Protein AF-A0A0E3P7V0-F1 (afdb_monomer_lite)

Foldseek 3Di:
DDDDVVLVVLLCVLCVDPLSVVLLVVQLVHKDFLVVSCVVRNDPCSVVSVVSCVVSQQWDDDPRIIHGHPVVNVVVVVVPPDPPVPPPPCVVPDDKDFPFWDDWAQDPVDNVDIDIDTQIPPGCPPVVVVCCVVVPDDPPPCPPVPVVVVVVVVVD

Radius of gyration: 22.37 Å; chains: 1; bounding box: 54×40×54 Å

InterPro domains:
  IPR001845 HTH ArsR-type DNA-binding domain [SM00418] (11-92)
  IPR011991 ArsR-like helix-turn-helix domain [cd00090] (14-64)
  IPR036388 Winged helix-like DNA-binding domain superfamily [G3DSA:1.10.10.10] (1-86)
  IPR036390 Winged helix DNA-binding domain superfamily [SSF46785] (7-88)

Secondary structure (DSSP, 8-state):
----HHHHHHHHHHHTSHHHHHHHHHGGGS-EEHHHHHHHH-GGGHHHHHHHHHHTTSEEEETTEEEE-HHHHHHHHTT-SS--------TTPPPPEEEEEEEEEEETTEEEEEEEEEEEES--GGGHHHHGGGS-----TTTT-HHHHHHHHTT-

Sequence (156 aa):
MSENPNETKLVNFAMSNGTRRKIINFLADGCRSTGEIGEIIGKATLDFHLRILQQAGLIELEEETVKLSEYGKSFLKNKTEKVEEKTVDFSQAKQIEIARIRQLSPCIADSSRLRVSANMTPPLGGILKLLEPLFPRKEPEYEDNHEHLQILADYI

pLDDT: mean 73.21, std 18.72, range [35.03, 94.69]

Structure (mmCIF, N/CA/C/O backbone):
data_AF-A0A0E3P7V0-F1
#
_entry.id   AF-A0A0E3P7V0-F1
#
loop_
_atom_site.group_PDB
_atom_site.id
_atom_site.type_symbol
_atom_site.label_atom_id
_atom_site.label_alt_id
_atom_site.label_comp_id
_atom_site.label_asym_id
_atom_site.label_entity_id
_atom_site.label_seq_id
_atom_site.pdbx_PDB_ins_code
_atom_site.Cartn_x
_atom_site.Cartn_y
_atom_site.Cartn_z
_atom_site.occupancy
_atom_site.B_iso_or_equiv
_atom_site.auth_seq_id
_atom_site.auth_comp_id
_atom_site.auth_asym_id
_atom_site.auth_atom_id
_atom_site.pdbx_PDB_model_num
ATOM 1 N N . MET A 1 1 ? -0.118 28.665 10.202 1.00 36.41 1 MET A N 1
ATOM 2 C CA . MET A 1 1 ? 0.078 27.600 11.209 1.00 36.41 1 MET A CA 1
ATOM 3 C C . MET A 1 1 ? 1.432 26.981 10.904 1.00 36.41 1 MET A C 1
ATOM 5 O O . MET A 1 1 ? 1.656 26.659 9.748 1.00 36.41 1 MET A O 1
ATOM 9 N N . SER A 1 2 ? 2.366 26.964 11.857 1.00 42.91 2 SER A N 1
ATOM 10 C CA . SER A 1 2 ? 3.719 26.432 11.635 1.00 42.91 2 SER A CA 1
ATOM 11 C C . SER A 1 2 ? 3.647 24.909 11.638 1.00 42.91 2 SER A C 1
ATOM 13 O O . SER A 1 2 ? 3.442 24.329 12.700 1.00 42.91 2 SER A O 1
ATOM 15 N N . GLU A 1 3 ? 3.766 24.271 10.474 1.00 54.91 3 GLU A N 1
ATOM 16 C CA . GLU A 1 3 ? 3.862 22.811 10.388 1.00 54.91 3 GLU A CA 1
ATOM 17 C C . GLU A 1 3 ? 5.131 22.353 11.114 1.00 54.91 3 GLU A C 1
ATOM 19 O O . GLU A 1 3 ? 6.235 22.837 10.849 1.00 54.91 3 GLU A O 1
ATOM 24 N N . ASN A 1 4 ? 4.969 21.471 12.098 1.00 61.34 4 ASN A N 1
ATOM 25 C CA . ASN A 1 4 ? 6.080 20.948 12.873 1.00 61.34 4 ASN A CA 1
ATOM 26 C C . ASN A 1 4 ? 6.828 19.911 12.013 1.00 61.34 4 ASN A C 1
ATOM 28 O O . ASN A 1 4 ? 6.226 18.913 11.616 1.00 61.34 4 ASN A O 1
ATOM 32 N N . PRO A 1 5 ? 8.135 20.072 11.744 1.00 61.69 5 PRO A N 1
ATOM 33 C CA . PRO A 1 5 ? 8.878 19.174 10.854 1.00 61.69 5 PRO A CA 1
ATOM 34 C C . PRO A 1 5 ? 8.876 17.704 11.311 1.00 61.69 5 PRO A C 1
ATOM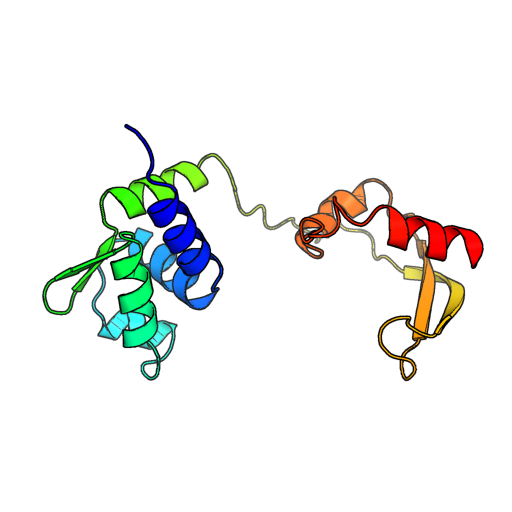 36 O O . PRO A 1 5 ? 9.083 16.802 10.497 1.00 61.69 5 PRO A O 1
ATOM 39 N N . ASN A 1 6 ? 8.630 17.436 12.597 1.00 62.44 6 ASN A N 1
ATOM 40 C CA . ASN A 1 6 ? 8.485 16.073 13.110 1.00 62.44 6 ASN A CA 1
ATOM 41 C C . ASN A 1 6 ? 7.156 15.416 12.700 1.00 62.44 6 ASN A C 1
ATOM 43 O O . ASN A 1 6 ? 7.136 14.212 12.444 1.00 62.44 6 ASN A O 1
ATOM 47 N N . GLU A 1 7 ? 6.073 16.185 12.576 1.00 68.69 7 GLU A N 1
ATOM 48 C CA . GLU A 1 7 ? 4.771 15.685 12.114 1.00 68.69 7 GLU A CA 1
ATOM 49 C C . GLU A 1 7 ? 4.851 15.284 10.637 1.00 68.69 7 GLU A C 1
ATOM 51 O O . GLU A 1 7 ? 4.462 14.174 10.271 1.00 68.69 7 GLU A O 1
ATOM 56 N N . THR A 1 8 ? 5.489 16.109 9.802 1.00 77.44 8 THR A N 1
ATOM 57 C CA . THR A 1 8 ? 5.691 15.818 8.374 1.00 77.44 8 THR A CA 1
ATOM 58 C C . THR A 1 8 ? 6.501 14.533 8.155 1.00 77.44 8 THR A C 1
ATOM 60 O O . THR A 1 8 ? 6.171 13.721 7.288 1.00 77.44 8 THR A O 1
ATOM 63 N N . LYS A 1 9 ? 7.539 14.287 8.969 1.00 83.19 9 LYS A N 1
ATOM 64 C CA . LYS A 1 9 ? 8.348 13.054 8.897 1.00 83.19 9 LYS A CA 1
ATOM 65 C C . LYS A 1 9 ? 7.542 11.805 9.252 1.00 83.19 9 LYS A C 1
ATOM 67 O O . LYS A 1 9 ? 7.658 10.793 8.557 1.00 83.19 9 LYS A O 1
ATOM 72 N N . LEU A 1 10 ? 6.721 11.866 10.300 1.00 87.50 10 LEU A N 1
ATOM 73 C CA . LEU A 1 10 ? 5.876 10.743 10.721 1.00 87.50 10 LEU A CA 1
ATOM 74 C C . LEU A 1 10 ? 4.808 10.415 9.677 1.00 87.50 10 LEU A C 1
ATOM 76 O O . LEU A 1 10 ? 4.592 9.242 9.370 1.00 87.50 10 LEU A O 1
ATOM 80 N N . VAL A 1 11 ? 4.199 11.436 9.076 1.00 88.25 11 VAL A N 1
ATOM 81 C CA . VAL A 1 11 ? 3.217 11.273 7.997 1.00 88.25 11 VAL A CA 1
ATOM 82 C C . VAL A 1 11 ? 3.859 10.645 6.760 1.00 88.25 11 VAL A C 1
ATOM 84 O O . VAL A 1 11 ? 3.323 9.675 6.220 1.00 88.25 11 VAL A O 1
ATOM 87 N N . ASN A 1 12 ? 5.043 11.109 6.353 1.00 87.62 12 ASN A N 1
ATOM 88 C CA . ASN A 1 12 ? 5.783 10.523 5.230 1.00 87.62 12 ASN A CA 1
ATOM 89 C C . ASN A 1 12 ? 6.165 9.061 5.497 1.00 87.62 12 ASN A C 1
ATOM 91 O O . ASN A 1 12 ? 5.963 8.190 4.644 1.00 87.62 12 ASN A O 1
ATOM 95 N N . PHE A 1 13 ? 6.649 8.760 6.703 1.00 91.25 13 PHE A N 1
ATOM 96 C CA . PHE A 1 13 ? 6.929 7.389 7.121 1.00 91.25 13 PHE A CA 1
ATOM 97 C C . PHE A 1 13 ? 5.664 6.521 7.100 1.00 91.25 13 PHE A C 1
ATOM 99 O O . PHE A 1 13 ? 5.683 5.403 6.578 1.00 91.25 13 PHE A O 1
ATOM 106 N N . ALA A 1 14 ? 4.539 7.022 7.611 1.00 91.75 14 ALA A N 1
ATOM 107 C CA . ALA A 1 14 ? 3.271 6.309 7.601 1.00 91.75 14 ALA A CA 1
ATOM 108 C C . ALA A 1 14 ? 2.788 6.040 6.162 1.00 91.75 14 ALA A C 1
ATOM 110 O O . ALA A 1 14 ? 2.463 4.901 5.821 1.00 91.75 14 ALA A O 1
ATOM 111 N N . MET A 1 15 ? 2.833 7.033 5.280 1.00 92.06 15 MET A N 1
ATOM 112 C CA . MET A 1 15 ? 2.289 6.927 3.923 1.00 92.06 15 MET A CA 1
ATOM 113 C C . MET A 1 15 ? 3.219 6.253 2.906 1.00 92.06 15 MET A C 1
ATOM 115 O O . MET A 1 15 ? 2.761 5.900 1.816 1.00 92.06 15 MET A O 1
ATOM 119 N N . SER A 1 16 ? 4.488 5.993 3.237 1.00 88.94 16 SER A N 1
ATOM 120 C CA . SER A 1 16 ? 5.413 5.242 2.368 1.00 88.94 16 SER A CA 1
ATOM 121 C C . SER A 1 16 ? 5.057 3.751 2.232 1.00 88.94 16 SER A C 1
ATOM 123 O O . SER A 1 16 ? 5.403 3.118 1.231 1.00 88.94 16 SER A O 1
ATOM 125 N N . ASN A 1 17 ? 4.279 3.191 3.165 1.00 93.25 17 ASN A N 1
ATOM 126 C CA . ASN A 1 17 ? 3.879 1.783 3.165 1.00 93.25 17 ASN A CA 1
ATOM 127 C C . ASN A 1 17 ? 2.558 1.536 2.414 1.00 93.25 17 ASN A C 1
ATOM 129 O O . ASN A 1 17 ? 1.548 2.192 2.665 1.00 93.25 17 ASN A O 1
ATOM 133 N N . GLY A 1 18 ? 2.550 0.535 1.527 1.00 90.12 18 GLY A N 1
ATOM 134 C CA . GLY A 1 18 ? 1.386 0.205 0.700 1.00 90.12 18 GLY A CA 1
ATOM 135 C C . GLY A 1 18 ? 0.153 -0.250 1.486 1.00 90.12 18 GLY A C 1
ATOM 136 O O . GLY A 1 18 ? -0.955 0.160 1.154 1.00 90.12 18 GLY A O 1
ATOM 137 N N . THR A 1 19 ? 0.327 -1.039 2.549 1.00 92.12 19 THR A N 1
ATOM 138 C CA . THR A 1 19 ? -0.778 -1.506 3.400 1.00 92.12 19 THR A CA 1
ATOM 139 C C . THR A 1 19 ? -1.454 -0.340 4.111 1.00 92.12 19 THR A C 1
ATOM 141 O O . THR A 1 19 ? -2.673 -0.216 4.068 1.00 92.12 19 THR A O 1
ATOM 144 N N . ARG A 1 20 ? -0.672 0.577 4.688 1.00 94.00 20 ARG A N 1
ATOM 145 C CA . ARG A 1 20 ? -1.206 1.776 5.355 1.00 94.00 20 ARG A CA 1
ATOM 146 C C . ARG A 1 20 ? -1.948 2.703 4.389 1.00 94.00 20 ARG A C 1
ATOM 148 O O . ARG A 1 20 ? -3.009 3.208 4.741 1.00 94.00 20 ARG A O 1
ATOM 155 N N . ARG A 1 21 ? -1.463 2.848 3.148 1.00 93.31 2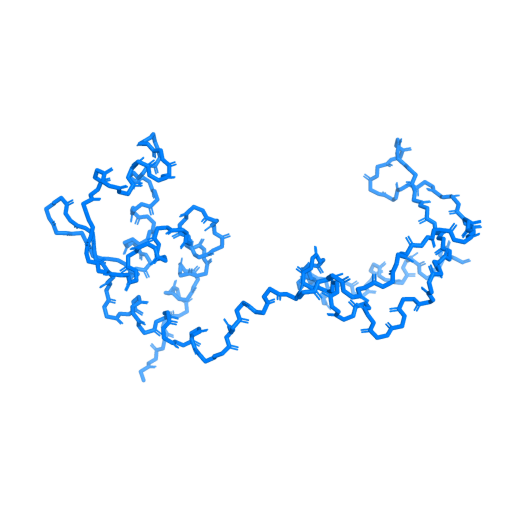1 ARG A N 1
ATOM 156 C CA . ARG A 1 21 ? -2.198 3.569 2.090 1.00 93.31 21 ARG A CA 1
ATOM 157 C C . ARG A 1 21 ? -3.540 2.914 1.759 1.00 93.31 21 ARG A C 1
ATOM 159 O O . ARG A 1 21 ? -4.527 3.626 1.623 1.00 93.31 21 ARG A O 1
ATOM 166 N N . LYS A 1 22 ? -3.595 1.578 1.670 1.00 92.19 22 LYS A N 1
ATOM 167 C CA . LYS A 1 22 ? -4.858 0.850 1.449 1.00 92.19 22 LYS A CA 1
ATOM 168 C C . LYS A 1 22 ? -5.870 1.113 2.565 1.00 92.19 22 LYS A C 1
ATOM 170 O O . LYS A 1 22 ? -7.024 1.369 2.255 1.00 92.19 22 LYS A O 1
ATOM 175 N N . ILE A 1 23 ? -5.435 1.110 3.830 1.00 92.81 23 IL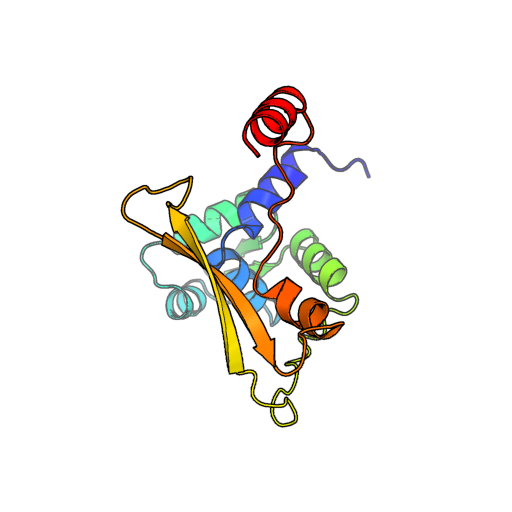E A N 1
ATOM 176 C CA . ILE A 1 23 ? -6.301 1.435 4.979 1.00 92.81 23 ILE A CA 1
ATOM 177 C C . ILE A 1 23 ? -6.858 2.855 4.843 1.00 92.81 23 ILE A C 1
ATOM 179 O O . ILE A 1 23 ? -8.065 3.045 4.910 1.00 92.81 23 ILE A O 1
ATOM 183 N N . ILE A 1 24 ? -5.994 3.847 4.614 1.00 92.94 24 ILE A N 1
ATOM 184 C CA . ILE A 1 24 ? -6.407 5.253 4.488 1.00 92.94 24 ILE A CA 1
ATOM 185 C C . ILE A 1 24 ? -7.403 5.452 3.339 1.00 92.94 24 ILE A C 1
ATOM 187 O O . ILE A 1 24 ? -8.402 6.141 3.523 1.00 92.94 24 ILE A O 1
ATOM 191 N N . ASN A 1 25 ? -7.173 4.816 2.187 1.00 91.06 25 ASN A N 1
ATOM 192 C CA . ASN A 1 25 ? -8.106 4.876 1.062 1.00 91.06 25 ASN A CA 1
ATOM 193 C C . ASN A 1 25 ? -9.440 4.195 1.391 1.00 91.06 25 ASN A C 1
ATOM 195 O O . ASN A 1 25 ? -10.487 4.717 1.041 1.00 91.06 25 ASN A O 1
ATOM 199 N N . PHE A 1 26 ? -9.418 3.067 2.103 1.00 91.19 26 PHE A N 1
ATOM 200 C CA . PHE A 1 26 ? -10.639 2.376 2.524 1.00 91.19 26 PHE A CA 1
ATOM 201 C C . PHE A 1 26 ? -11.476 3.191 3.528 1.00 91.19 26 PHE A C 1
ATOM 203 O O . PHE A 1 26 ? -12.703 3.094 3.549 1.00 91.19 26 PHE A O 1
ATOM 210 N N . LEU A 1 27 ? -10.817 4.029 4.334 1.00 92.00 27 LEU A N 1
ATOM 211 C CA . LEU A 1 27 ? -11.455 4.973 5.255 1.00 92.00 27 LEU A CA 1
ATOM 212 C C . LEU A 1 27 ? -11.930 6.269 4.576 1.00 92.00 27 LEU A C 1
ATOM 214 O O . LEU A 1 27 ? -12.620 7.068 5.210 1.00 92.00 27 LEU A O 1
ATOM 218 N N . ALA A 1 28 ? -11.583 6.503 3.304 1.00 87.94 28 ALA A N 1
ATOM 219 C CA . ALA A 1 28 ? -12.072 7.663 2.558 1.00 87.94 28 ALA A CA 1
ATOM 220 C C . ALA A 1 28 ? -13.596 7.602 2.344 1.00 87.94 28 ALA A C 1
ATOM 222 O O . ALA A 1 28 ? -14.249 8.643 2.302 1.00 87.94 28 ALA A O 1
ATOM 223 N N . ASP A 1 29 ? -14.153 6.388 2.292 1.00 81.75 29 ASP A N 1
ATOM 224 C CA . ASP A 1 29 ? -15.585 6.128 2.110 1.00 81.75 29 ASP A CA 1
ATOM 225 C C . ASP A 1 29 ? -16.400 6.229 3.415 1.00 81.75 29 ASP A C 1
ATOM 227 O O . ASP A 1 29 ? -17.624 6.095 3.389 1.00 81.75 29 ASP A O 1
ATOM 231 N N . GLY A 1 30 ? -15.749 6.443 4.565 1.00 86.31 30 GLY A N 1
ATOM 232 C CA . GLY A 1 30 ? -16.402 6.556 5.872 1.00 86.31 30 GLY A CA 1
ATOM 233 C C . GLY A 1 30 ? -15.656 5.844 7.002 1.00 86.31 30 GLY A C 1
ATOM 234 O O . GLY A 1 30 ? -14.562 5.310 6.820 1.00 86.31 30 GLY A O 1
ATOM 235 N N . CYS A 1 31 ? -16.252 5.842 8.198 1.00 89.19 31 CYS A N 1
ATOM 236 C CA . CYS A 1 31 ? -15.731 5.067 9.323 1.00 89.19 31 CYS A CA 1
ATOM 237 C C . CYS A 1 31 ? -15.901 3.563 9.074 1.00 89.19 31 CYS A C 1
ATOM 239 O O . CYS A 1 31 ? -16.866 3.125 8.445 1.00 89.19 31 CYS A O 1
ATOM 241 N N . ARG A 1 32 ? -14.943 2.772 9.557 1.00 92.88 32 ARG A N 1
ATOM 242 C CA . ARG A 1 32 ? -14.904 1.314 9.384 1.00 92.88 32 ARG A CA 1
ATOM 243 C C . ARG A 1 32 ? -14.539 0.646 10.693 1.00 92.88 32 ARG A C 1
ATOM 245 O O . ARG A 1 32 ? -13.787 1.213 11.483 1.00 92.88 32 ARG A O 1
ATOM 252 N N . SER A 1 33 ? -15.027 -0.561 10.918 1.00 92.94 33 SER A N 1
ATOM 253 C CA . SER A 1 33 ? -14.597 -1.363 12.062 1.00 92.94 33 SER A CA 1
ATOM 254 C C . SER A 1 33 ? -13.184 -1.917 11.853 1.00 92.94 33 SER A C 1
ATOM 256 O O . SER A 1 33 ? -12.744 -2.165 10.725 1.00 92.94 33 SER A O 1
ATOM 258 N N . THR A 1 34 ? -12.461 -2.169 12.943 1.00 90.38 34 THR A N 1
ATOM 259 C CA . THR A 1 34 ? -11.163 -2.865 12.888 1.00 90.38 34 THR A CA 1
ATOM 260 C C . THR A 1 34 ? -11.285 -4.250 12.239 1.00 90.38 34 THR A C 1
ATOM 262 O O . THR A 1 34 ? -10.387 -4.666 11.505 1.00 90.38 34 THR A O 1
ATOM 265 N N . GLY A 1 35 ? -12.419 -4.933 12.434 1.00 89.19 35 GLY A N 1
ATOM 266 C CA . GLY A 1 35 ? -12.746 -6.206 11.790 1.00 89.19 35 GLY A CA 1
ATOM 267 C C . GLY A 1 35 ? -12.746 -6.120 10.263 1.00 89.19 35 GLY A C 1
ATOM 268 O O . GLY A 1 35 ? -12.001 -6.861 9.623 1.00 89.19 35 GLY A O 1
ATOM 269 N N . GLU A 1 36 ? -13.504 -5.176 9.696 1.00 90.25 36 GLU A N 1
ATOM 270 C CA . GLU A 1 36 ? -13.584 -4.947 8.242 1.00 90.25 36 GLU A CA 1
ATOM 271 C C . GLU A 1 36 ? -12.215 -4.605 7.641 1.00 90.25 36 GLU A C 1
ATOM 273 O O . GLU A 1 36 ? -11.830 -5.124 6.594 1.00 90.25 36 GLU A O 1
ATOM 278 N N . ILE A 1 37 ? -11.431 -3.766 8.323 1.00 90.94 37 ILE A N 1
ATOM 279 C CA . ILE A 1 37 ? -10.079 -3.419 7.862 1.00 90.94 37 ILE A CA 1
ATOM 280 C C . ILE A 1 37 ? -9.178 -4.663 7.882 1.00 90.94 37 ILE A C 1
ATOM 282 O O . ILE A 1 37 ? -8.397 -4.888 6.953 1.00 90.94 37 ILE A O 1
ATOM 286 N N . GLY A 1 38 ? -9.301 -5.494 8.919 1.00 89.50 38 GLY A N 1
ATOM 287 C CA . GLY A 1 38 ? -8.546 -6.734 9.072 1.00 89.50 38 GLY A CA 1
ATOM 288 C C . GLY A 1 38 ? -8.821 -7.773 7.985 1.00 89.50 38 GLY A C 1
ATOM 289 O O . GLY A 1 38 ? -7.923 -8.556 7.673 1.00 89.50 38 GLY A O 1
ATOM 290 N N . GLU A 1 39 ? -10.007 -7.772 7.377 1.00 89.94 39 GLU A N 1
ATOM 291 C CA . GLU A 1 39 ? -10.328 -8.641 6.234 1.00 89.94 39 GLU A CA 1
ATOM 292 C C . GLU A 1 39 ? -9.576 -8.232 4.961 1.00 89.94 39 GLU A C 1
ATOM 294 O O . GLU A 1 39 ? -9.167 -9.092 4.183 1.00 89.94 39 GLU A O 1
ATOM 299 N N . ILE A 1 40 ? -9.315 -6.936 4.775 1.00 86.69 40 ILE A N 1
ATOM 300 C CA . ILE A 1 40 ? -8.645 -6.410 3.575 1.00 86.69 40 ILE A CA 1
ATOM 301 C C . ILE A 1 40 ? -7.130 -6.610 3.629 1.00 86.69 40 ILE A C 1
ATOM 303 O O . ILE A 1 40 ? -6.497 -6.874 2.603 1.00 86.69 40 ILE A O 1
ATOM 307 N N . ILE A 1 41 ? -6.524 -6.436 4.807 1.00 84.88 41 ILE A N 1
ATOM 308 C CA . ILE A 1 41 ? -5.057 -6.407 4.946 1.00 84.88 41 ILE A CA 1
ATOM 309 C C . ILE A 1 41 ? -4.469 -7.597 5.711 1.00 84.88 41 ILE A C 1
ATOM 311 O O . ILE A 1 41 ? -3.251 -7.774 5.703 1.00 84.88 41 ILE A O 1
ATOM 315 N N . GLY A 1 42 ? -5.309 -8.398 6.367 1.00 85.81 42 GLY A N 1
ATOM 316 C CA . GLY A 1 42 ? -4.899 -9.468 7.272 1.00 85.81 42 GLY A CA 1
ATOM 317 C C . GLY A 1 42 ? -4.772 -9.011 8.732 1.00 85.81 42 GLY A C 1
ATOM 318 O O . GLY A 1 42 ? -4.234 -7.951 9.046 1.00 85.81 42 GLY A O 1
ATOM 319 N N . LYS A 1 43 ? -5.245 -9.855 9.658 1.00 85.06 43 LYS A N 1
ATOM 320 C CA . LYS A 1 43 ? -5.353 -9.529 11.094 1.00 85.06 43 LYS A CA 1
ATOM 321 C C . LYS A 1 43 ? -4.011 -9.477 11.837 1.00 85.06 43 LYS A C 1
ATOM 323 O O . LYS A 1 43 ? -3.905 -8.780 12.837 1.00 85.06 43 LYS A O 1
ATOM 328 N N . ALA A 1 44 ? -2.986 -10.185 11.356 1.00 85.50 44 ALA A N 1
ATOM 329 C CA . ALA A 1 44 ? -1.736 -10.392 12.096 1.00 85.50 44 ALA A CA 1
ATOM 330 C C . ALA A 1 44 ? -0.940 -9.100 12.364 1.00 85.50 44 ALA A C 1
ATOM 332 O O . ALA A 1 44 ? -0.265 -9.001 13.384 1.00 85.50 44 ALA A O 1
ATOM 333 N N . THR A 1 45 ? -1.015 -8.110 11.469 1.00 87.25 45 THR A N 1
ATOM 334 C CA . THR A 1 45 ? -0.267 -6.842 11.584 1.00 87.25 45 THR A CA 1
ATOM 335 C C . THR A 1 45 ? -1.168 -5.607 11.611 1.00 87.25 45 THR A C 1
ATOM 337 O O . THR A 1 45 ? -0.667 -4.482 11.545 1.00 87.25 45 THR A O 1
ATOM 340 N N . LEU A 1 46 ? -2.489 -5.796 11.718 1.00 91.81 46 LEU A N 1
ATOM 341 C CA . LEU A 1 46 ? -3.473 -4.712 11.688 1.00 91.81 46 LEU A CA 1
ATOM 342 C C . LEU A 1 46 ? -3.184 -3.669 12.770 1.00 91.81 46 LEU A C 1
ATOM 344 O O . LEU A 1 46 ? -3.028 -2.489 12.462 1.00 91.81 46 LEU A O 1
ATOM 348 N N . ASP A 1 47 ? -3.029 -4.120 14.012 1.00 92.56 47 ASP A N 1
ATOM 349 C CA . ASP A 1 47 ? -2.826 -3.248 15.169 1.00 92.56 47 ASP A CA 1
ATOM 350 C C . ASP A 1 47 ? -1.574 -2.375 15.017 1.00 92.56 47 ASP A C 1
ATOM 352 O O . ASP A 1 47 ? -1.602 -1.166 15.245 1.00 92.56 47 ASP A O 1
ATOM 356 N N . PHE A 1 48 ? -0.484 -2.961 14.518 1.00 93.56 48 PHE A N 1
ATOM 357 C CA . PHE A 1 48 ? 0.755 -2.240 14.236 1.00 93.56 48 PHE A CA 1
ATOM 358 C C . PHE A 1 48 ? 0.560 -1.140 13.184 1.00 93.56 48 PHE A C 1
ATOM 360 O O . PHE A 1 48 ? 1.041 -0.016 13.347 1.00 93.56 48 PHE A O 1
ATOM 367 N N . HIS A 1 49 ? -0.163 -1.440 12.103 1.00 94.31 49 HIS A N 1
ATOM 368 C CA . HIS A 1 49 ? -0.445 -0.455 11.063 1.00 94.31 49 HIS A CA 1
ATOM 369 C C . HIS A 1 49 ? -1.341 0.679 11.568 1.00 94.31 49 HIS A C 1
ATOM 371 O O . HIS A 1 49 ? -1.049 1.841 11.269 1.00 94.31 49 HIS A O 1
ATOM 377 N N . LEU A 1 50 ? -2.372 0.362 12.355 1.00 94.31 50 LEU A N 1
ATOM 378 C CA . LEU A 1 50 ? -3.268 1.354 12.951 1.00 94.31 50 LEU A CA 1
ATOM 379 C C . LEU A 1 50 ? -2.525 2.260 13.937 1.00 94.31 50 LEU A C 1
ATOM 381 O O . LEU A 1 50 ? -2.686 3.476 13.882 1.00 94.31 50 LEU A O 1
ATOM 385 N N . ARG A 1 51 ? -1.631 1.715 14.770 1.00 94.50 51 ARG A N 1
ATOM 386 C CA . ARG A 1 51 ? -0.825 2.520 15.704 1.00 94.50 51 ARG A CA 1
ATOM 387 C C . ARG A 1 51 ? 0.060 3.537 14.994 1.00 94.50 51 ARG A C 1
ATOM 389 O O . ARG A 1 51 ? 0.100 4.689 15.411 1.00 94.50 51 ARG A O 1
ATOM 396 N N . ILE A 1 52 ? 0.721 3.149 13.903 1.00 94.31 52 ILE A N 1
ATOM 397 C CA . ILE A 1 52 ? 1.557 4.078 13.124 1.00 94.31 52 ILE A CA 1
ATOM 398 C C . ILE A 1 52 ? 0.709 5.188 12.495 1.00 94.31 52 ILE A C 1
ATOM 400 O O . ILE A 1 52 ? 1.103 6.352 12.514 1.00 94.31 52 ILE A O 1
ATOM 404 N N . LEU A 1 53 ? -0.455 4.842 11.943 1.00 94.62 53 LEU A N 1
ATOM 405 C CA . LEU A 1 53 ? -1.369 5.822 11.353 1.00 94.62 53 LEU A CA 1
ATOM 406 C C . LEU A 1 53 ? -1.933 6.787 12.408 1.00 94.62 53 LEU A C 1
ATOM 408 O O . LEU A 1 53 ? -2.050 7.981 12.139 1.00 94.62 53 LEU A O 1
ATOM 412 N N . GLN A 1 54 ? -2.233 6.283 13.608 1.00 94.62 54 GLN A N 1
ATOM 413 C CA . GLN A 1 54 ? -2.689 7.086 14.742 1.00 94.62 54 GLN A CA 1
ATOM 414 C C . GLN A 1 54 ? -1.584 8.031 15.238 1.00 94.62 54 GLN A C 1
ATOM 416 O O . GLN A 1 54 ? -1.838 9.211 15.450 1.00 94.62 54 GLN A O 1
ATOM 421 N N . GLN A 1 55 ? -0.345 7.544 15.374 1.00 93.19 55 GLN A N 1
ATOM 422 C CA . GLN A 1 55 ? 0.811 8.363 15.770 1.00 93.19 55 GLN A CA 1
ATOM 423 C C . GLN A 1 55 ? 1.133 9.464 14.757 1.00 93.19 55 GLN A C 1
ATOM 425 O O . GLN A 1 55 ? 1.586 10.537 15.140 1.00 93.19 55 GLN A O 1
ATOM 430 N N . ALA A 1 56 ? 0.882 9.210 13.473 1.00 91.69 56 ALA A N 1
ATOM 431 C CA . ALA A 1 56 ? 0.996 10.212 12.420 1.00 91.69 56 ALA A CA 1
ATOM 432 C C . ALA A 1 56 ? -0.195 11.192 12.381 1.00 91.69 56 ALA A C 1
ATOM 434 O O . ALA A 1 56 ? -0.244 12.045 11.499 1.00 91.69 56 ALA A O 1
ATOM 435 N N . GLY A 1 57 ? -1.177 11.054 13.279 1.00 92.31 57 GLY A N 1
ATOM 436 C CA . GLY A 1 57 ? -2.358 11.913 13.333 1.00 92.31 57 GLY A CA 1
ATOM 437 C C . GLY A 1 57 ? -3.297 11.766 12.134 1.00 92.31 57 GLY A C 1
ATOM 438 O O . GLY A 1 57 ? -4.125 12.643 11.914 1.00 92.31 57 GLY A O 1
ATOM 439 N N . LEU A 1 58 ? -3.183 10.693 11.340 1.00 93.44 58 LEU A N 1
ATOM 440 C CA . LEU A 1 58 ? -3.979 10.483 10.120 1.00 93.44 58 LEU A CA 1
ATOM 441 C C . LEU A 1 58 ? -5.341 9.831 10.396 1.00 93.44 58 LEU A C 1
ATOM 443 O O . LEU A 1 58 ? -6.280 10.006 9.617 1.00 93.44 58 LEU A O 1
ATOM 447 N N . ILE A 1 59 ? -5.447 9.072 11.488 1.00 94.69 59 ILE A N 1
ATOM 448 C CA . ILE A 1 59 ? -6.670 8.372 11.892 1.00 94.69 59 ILE A CA 1
ATOM 449 C C . ILE A 1 59 ? -6.963 8.582 13.372 1.00 94.69 59 ILE A C 1
ATOM 451 O O . ILE A 1 59 ? -6.058 8.798 14.180 1.00 94.69 59 ILE A O 1
ATOM 455 N N . GLU A 1 60 ? -8.231 8.424 13.716 1.00 93.81 60 GLU A N 1
ATOM 456 C CA . GLU A 1 60 ? -8.742 8.365 15.077 1.00 93.81 60 GLU A CA 1
ATOM 457 C C . GLU A 1 60 ? -9.353 6.980 15.316 1.00 93.81 60 GLU A C 1
ATOM 459 O O . GLU A 1 60 ? -10.015 6.417 14.440 1.00 93.81 60 GLU A O 1
ATOM 464 N N . LEU A 1 61 ? -9.088 6.427 16.500 1.00 91.75 61 LEU A N 1
ATOM 465 C CA . LEU A 1 61 ? -9.638 5.158 16.966 1.00 91.75 61 LEU A CA 1
ATOM 466 C C . LEU A 1 61 ? -10.661 5.468 18.059 1.00 91.75 61 LEU A C 1
ATOM 468 O O . LEU A 1 61 ? -10.294 6.024 19.095 1.00 91.75 61 LEU A O 1
ATOM 472 N N . GLU A 1 62 ? -11.916 5.105 17.827 1.00 87.00 62 GLU A N 1
ATOM 473 C CA . GLU A 1 62 ? -13.008 5.201 18.797 1.00 87.00 62 GLU A CA 1
ATOM 474 C C . GLU A 1 62 ? -13.589 3.808 19.010 1.00 87.00 62 GLU A C 1
ATOM 476 O O . GLU A 1 62 ? -14.192 3.241 18.099 1.00 87.00 62 GLU A O 1
ATOM 481 N N . GLU A 1 63 ? -13.387 3.263 20.211 1.00 81.56 63 GLU A N 1
ATOM 482 C CA . GLU A 1 63 ? -13.785 1.901 20.590 1.00 81.56 63 GLU A CA 1
ATOM 483 C C . GLU A 1 63 ? -13.244 0.848 19.605 1.00 81.56 63 GLU A C 1
ATOM 485 O O . GLU A 1 63 ? -12.064 0.502 19.659 1.00 81.56 63 GLU A O 1
ATOM 490 N N . GLU A 1 64 ? -14.085 0.376 18.683 1.00 84.06 64 GLU A N 1
ATOM 491 C CA . GLU A 1 64 ? -13.751 -0.601 17.637 1.00 84.06 64 GLU A CA 1
ATOM 492 C C . GLU A 1 64 ? -13.828 -0.024 16.217 1.00 84.06 64 GLU A C 1
ATOM 494 O O . GLU A 1 64 ? -13.668 -0.743 15.225 1.00 84.06 64 GLU A O 1
ATOM 499 N N . THR A 1 65 ? -14.066 1.278 16.103 1.00 90.81 65 THR A N 1
ATOM 500 C CA . THR A 1 65 ? -14.189 1.985 14.833 1.00 90.81 65 THR A CA 1
ATOM 501 C C . THR A 1 65 ? -12.976 2.861 14.569 1.00 90.81 65 THR A C 1
ATOM 503 O O . THR A 1 65 ? -12.384 3.478 15.456 1.00 90.81 65 THR A O 1
ATOM 506 N N . VAL A 1 66 ? -12.592 2.898 13.304 1.00 93.75 66 VAL A N 1
ATOM 507 C CA . VAL A 1 66 ? -11.495 3.691 12.780 1.00 93.75 66 VAL A CA 1
ATOM 508 C C . VAL A 1 66 ? -12.084 4.713 11.823 1.00 93.75 66 VAL A C 1
ATOM 510 O O . VAL A 1 66 ? -12.877 4.369 10.941 1.00 93.75 66 VAL A O 1
ATOM 513 N N . LYS A 1 67 ? -11.689 5.975 11.975 1.00 94.44 67 LYS A N 1
ATOM 514 C CA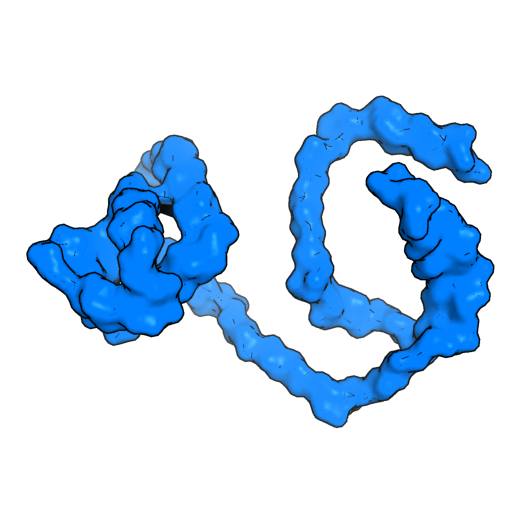 . LYS A 1 67 ? -12.077 7.066 11.075 1.00 94.44 67 LYS A CA 1
ATOM 515 C C . LYS A 1 67 ? -10.872 7.928 10.724 1.00 94.44 67 LYS A C 1
ATOM 517 O O . LYS A 1 67 ? -9.889 7.968 11.460 1.00 94.44 67 LYS A O 1
ATOM 522 N N . LEU A 1 68 ? -10.940 8.624 9.592 1.00 94.19 68 LEU A N 1
ATOM 523 C CA . LEU A 1 68 ? -9.949 9.649 9.267 1.00 94.19 68 LEU A CA 1
ATOM 524 C C . LEU A 1 68 ? -10.097 10.836 10.219 1.00 94.19 68 LEU A C 1
ATOM 526 O O . LEU A 1 68 ? -11.213 11.3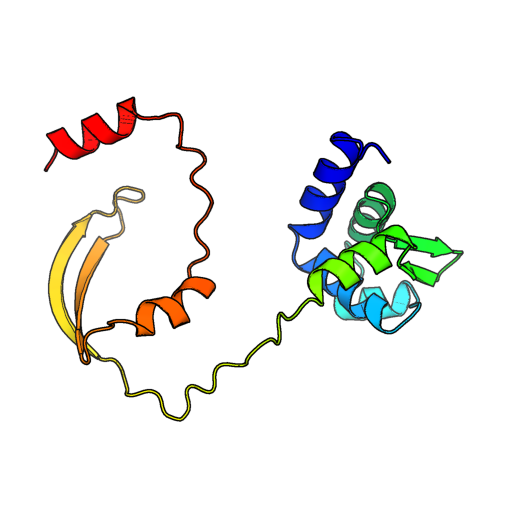24 10.424 1.00 94.19 68 LEU A O 1
ATOM 530 N N . SER A 1 69 ? -8.970 11.328 10.729 1.00 92.88 69 SER A N 1
ATOM 531 C CA . SER A 1 69 ? -8.926 12.603 11.444 1.00 92.88 69 SER A CA 1
ATOM 532 C C . SER A 1 69 ? -9.184 13.768 10.481 1.00 92.88 69 SER A C 1
ATOM 534 O O . SER A 1 69 ? -9.091 13.624 9.255 1.00 92.88 69 SER A O 1
ATOM 536 N N . GLU A 1 70 ? -9.445 14.962 11.010 1.00 89.56 70 GLU A N 1
ATOM 537 C CA . GLU A 1 70 ? -9.562 16.177 10.186 1.00 89.56 70 GLU A CA 1
ATOM 538 C C . GLU A 1 70 ? -8.282 16.462 9.378 1.00 89.56 70 GLU A C 1
ATOM 540 O O . GLU A 1 70 ? -8.339 16.864 8.208 1.00 89.56 70 GLU A O 1
ATOM 545 N N . TYR A 1 71 ? -7.119 16.164 9.965 1.00 88.75 71 TYR A N 1
ATOM 546 C CA . TYR A 1 71 ? -5.833 16.241 9.277 1.00 88.75 71 TYR A CA 1
ATOM 547 C C . TYR A 1 71 ? -5.724 15.190 8.162 1.00 88.75 71 TYR A C 1
ATOM 549 O O . TYR A 1 71 ? -5.390 15.532 7.028 1.00 88.75 71 TYR A O 1
ATOM 557 N N . GLY A 1 72 ? -6.085 13.931 8.432 1.00 87.69 72 GLY A N 1
ATOM 558 C CA . GLY A 1 72 ? -6.072 12.850 7.442 1.00 87.69 72 GLY A CA 1
ATOM 559 C C . GLY A 1 72 ? -7.002 13.112 6.252 1.00 87.69 72 GLY A C 1
ATOM 560 O O . GLY A 1 72 ? -6.623 12.875 5.103 1.00 87.69 72 GLY A O 1
ATOM 561 N N . LYS A 1 73 ? -8.188 13.685 6.497 1.00 89.31 73 LYS A N 1
ATOM 562 C CA . LYS A 1 73 ? -9.114 14.128 5.438 1.00 89.31 73 LYS A CA 1
ATOM 563 C C . LYS A 1 73 ? -8.502 15.231 4.575 1.00 89.31 73 LYS A C 1
ATOM 565 O O . LYS A 1 73 ? -8.606 15.176 3.351 1.00 89.31 73 LYS A O 1
ATOM 570 N N . SER A 1 74 ? -7.863 16.223 5.195 1.00 87.06 74 SER A N 1
ATOM 571 C CA . SER A 1 74 ? -7.196 17.321 4.481 1.00 87.06 74 SER A CA 1
ATOM 572 C C . SER A 1 74 ? -6.003 16.819 3.662 1.00 87.06 74 SER A C 1
ATOM 574 O O . SER A 1 74 ? -5.833 17.212 2.510 1.00 87.06 74 SER A O 1
ATOM 576 N N . PHE A 1 75 ? -5.240 15.869 4.206 1.00 83.62 75 PHE A N 1
ATOM 577 C CA . PHE A 1 75 ? -4.128 15.212 3.520 1.00 83.62 75 PHE A CA 1
ATOM 578 C C . PHE A 1 75 ? -4.579 14.477 2.247 1.00 83.62 75 PHE A C 1
ATOM 580 O O . PHE A 1 75 ? -3.928 14.576 1.207 1.00 83.62 75 PHE A O 1
ATOM 587 N N . LEU A 1 76 ? -5.716 13.774 2.299 1.00 79.75 76 LEU A N 1
ATOM 588 C CA . LEU A 1 76 ? -6.311 13.147 1.116 1.00 79.75 76 LEU A CA 1
ATOM 589 C C . LEU A 1 76 ? -6.854 14.174 0.120 1.00 79.75 76 LEU A C 1
ATOM 591 O O . LEU A 1 76 ? -6.636 14.022 -1.082 1.00 79.75 76 LEU A O 1
ATOM 595 N N . LYS A 1 77 ? -7.503 15.239 0.606 1.00 71.38 77 LYS A N 1
ATOM 596 C CA . LYS A 1 77 ? -8.049 16.300 -0.252 1.00 71.38 77 LYS A CA 1
ATOM 597 C C . LYS A 1 77 ? -6.970 17.025 -1.057 1.00 71.38 77 LYS A C 1
ATOM 599 O O . LYS A 1 77 ? -7.157 17.258 -2.250 1.00 71.38 77 LYS A O 1
ATOM 604 N N . ASN A 1 78 ? -5.815 17.275 -0.445 1.00 57.56 78 ASN A N 1
ATOM 605 C CA . ASN A 1 78 ? -4.652 17.867 -1.115 1.00 57.56 78 ASN A CA 1
ATOM 606 C C . ASN A 1 78 ? -4.049 16.944 -2.191 1.00 57.56 78 ASN A C 1
ATOM 608 O O . ASN A 1 78 ? -3.312 17.403 -3.056 1.00 57.56 78 ASN A O 1
ATOM 612 N N . LYS A 1 79 ? -4.377 15.645 -2.169 1.00 54.88 79 LYS A N 1
ATOM 613 C CA . LYS A 1 79 ? -4.029 14.675 -3.217 1.00 54.88 79 LYS A CA 1
ATOM 614 C C . LYS A 1 79 ? -5.104 14.525 -4.300 1.00 54.88 79 LYS A C 1
ATOM 616 O O . LYS A 1 79 ? -4.806 13.997 -5.367 1.00 54.88 79 LYS A O 1
ATOM 621 N N . THR A 1 80 ? -6.338 14.967 -4.040 1.00 43.31 80 THR A N 1
ATOM 622 C CA . THR A 1 80 ? -7.452 14.943 -5.009 1.00 43.31 80 THR A CA 1
ATOM 623 C C . THR A 1 80 ? -7.506 16.152 -5.944 1.00 43.31 80 THR A C 1
ATOM 625 O O . THR A 1 80 ? -8.392 16.202 -6.798 1.00 43.31 80 THR A O 1
ATOM 628 N N . GLU A 1 81 ? -6.545 17.082 -5.891 1.00 38.44 81 GLU A N 1
ATOM 629 C CA . GLU A 1 81 ? -6.246 17.919 -7.061 1.00 38.44 81 GLU A CA 1
ATOM 630 C C . GLU A 1 81 ? -5.668 17.026 -8.174 1.00 38.44 81 GLU A C 1
ATOM 632 O O . GLU A 1 81 ? -4.464 16.859 -8.326 1.00 38.44 81 GLU A O 1
ATOM 637 N N . LYS A 1 82 ? -6.587 16.379 -8.903 1.00 39.25 82 LYS A N 1
ATOM 638 C CA . LYS A 1 82 ? -6.400 15.576 -10.117 1.00 39.25 82 LYS A CA 1
ATOM 639 C C . LYS A 1 82 ? -5.120 14.737 -10.158 1.00 39.25 82 LYS A C 1
ATOM 641 O O . LYS A 1 82 ? -4.232 14.965 -10.976 1.00 39.25 82 LYS A O 1
ATOM 646 N N . VAL A 1 83 ? -5.140 13.620 -9.446 1.00 39.50 83 VAL A N 1
ATOM 647 C CA . VAL A 1 83 ? -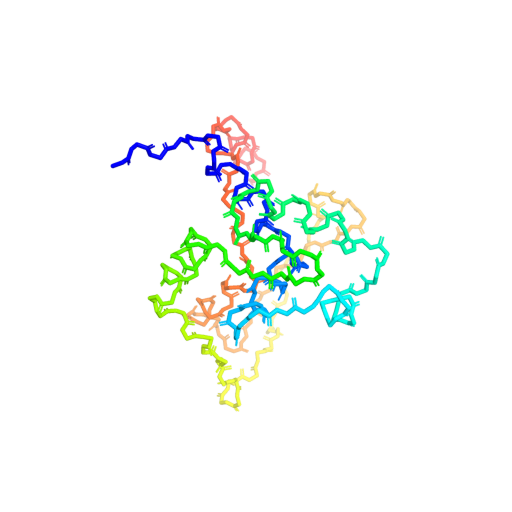4.663 12.385 -10.073 1.00 39.50 83 VAL A CA 1
ATOM 648 C C . VAL A 1 83 ? -5.895 11.537 -10.333 1.00 39.50 83 VAL A C 1
ATOM 650 O O . VAL A 1 83 ? -6.236 10.642 -9.570 1.00 39.50 83 VAL A O 1
ATOM 653 N N . GLU A 1 84 ? -6.605 11.865 -11.417 1.00 35.03 84 GLU A N 1
ATOM 654 C CA . GLU A 1 84 ? -7.303 10.814 -12.150 1.00 35.03 84 GLU A CA 1
ATOM 655 C C . GLU A 1 84 ? -6.250 9.722 -12.355 1.00 35.03 84 GLU A C 1
ATOM 657 O O . GLU A 1 84 ? -5.248 9.960 -13.037 1.00 35.03 84 GLU A O 1
ATOM 662 N N . GLU A 1 85 ? -6.430 8.550 -11.743 1.00 43.12 85 GLU A N 1
ATOM 663 C CA . GLU A 1 85 ? -5.837 7.335 -12.284 1.00 43.12 85 GLU A CA 1
ATOM 664 C C . GLU A 1 85 ? -6.427 7.194 -13.688 1.00 43.12 85 GLU A C 1
ATOM 666 O O . GLU A 1 85 ? -7.432 6.524 -13.918 1.00 43.12 85 GLU A O 1
ATOM 671 N N . LYS A 1 86 ? -5.824 7.899 -14.649 1.00 45.12 86 LYS A N 1
ATOM 672 C CA . LYS A 1 86 ? -5.921 7.556 -16.051 1.00 45.12 86 LYS A CA 1
ATOM 673 C C . LYS A 1 86 ? -5.307 6.176 -16.114 1.00 45.12 86 LYS A C 1
ATOM 675 O O . LYS A 1 86 ? -4.092 6.030 -16.215 1.00 45.12 86 LYS A O 1
ATOM 680 N N . THR A 1 87 ? -6.154 5.162 -16.002 1.00 46.25 87 THR A N 1
ATOM 681 C CA . THR A 1 87 ? -5.908 3.882 -16.639 1.00 46.25 87 THR A CA 1
ATOM 682 C C . THR A 1 87 ? -5.621 4.229 -18.092 1.00 46.25 87 THR A C 1
ATOM 684 O O . THR A 1 87 ? -6.513 4.558 -18.870 1.00 46.25 87 THR A O 1
ATOM 687 N N . VAL A 1 88 ? -4.333 4.352 -18.414 1.00 55.91 88 VAL A N 1
ATOM 688 C CA . VAL A 1 88 ? -3.900 4.651 -19.770 1.00 55.91 88 VAL A CA 1
ATOM 689 C C . VAL A 1 88 ? -4.323 3.436 -20.575 1.00 55.91 88 VAL A C 1
ATOM 691 O O . VAL A 1 88 ? -3.799 2.343 -20.379 1.00 55.91 88 VAL A O 1
ATOM 694 N N . ASP A 1 89 ? -5.350 3.608 -21.398 1.00 58.69 89 ASP A N 1
ATOM 695 C CA . ASP A 1 89 ? -5.833 2.559 -22.276 1.00 58.69 89 ASP A CA 1
ATOM 696 C C . ASP A 1 89 ? -4.745 2.255 -23.316 1.00 58.69 89 ASP A C 1
ATOM 698 O O . ASP A 1 89 ? -4.479 3.042 -24.225 1.00 58.69 89 ASP A O 1
ATOM 702 N N . PHE A 1 90 ? -4.074 1.115 -23.144 1.00 59.97 90 PHE A N 1
ATOM 703 C CA . PHE A 1 90 ? -3.044 0.628 -24.058 1.00 59.97 90 PHE A CA 1
ATOM 704 C C . PHE A 1 90 ? -3.625 -0.197 -25.215 1.00 59.97 90 PHE A C 1
ATOM 706 O O . PHE A 1 90 ? -2.852 -0.725 -26.011 1.00 59.97 90 PHE A O 1
ATOM 713 N N . SER A 1 91 ? -4.953 -0.308 -25.355 1.00 68.31 91 SER A N 1
ATOM 714 C CA . SER A 1 91 ? -5.588 -1.083 -26.434 1.00 68.31 91 SER A CA 1
ATOM 715 C C . SER A 1 91 ? -5.187 -0.614 -27.839 1.00 68.31 91 SER A C 1
ATOM 717 O O . SER A 1 91 ? -5.162 -1.408 -28.777 1.00 68.31 91 SER A O 1
ATOM 719 N N . GLN A 1 92 ? -4.812 0.662 -27.978 1.00 61.84 92 GLN A N 1
ATOM 720 C CA . GLN A 1 92 ? -4.330 1.263 -29.226 1.00 61.84 92 GLN A CA 1
ATOM 721 C C . GLN A 1 92 ? -2.795 1.325 -29.334 1.00 61.84 92 GLN A C 1
ATOM 723 O O . GLN A 1 92 ? -2.264 1.837 -30.325 1.00 61.84 92 GLN A O 1
ATOM 728 N N . ALA A 1 93 ? -2.053 0.853 -28.326 1.00 63.88 93 ALA A N 1
ATOM 729 C CA . ALA A 1 93 ? -0.597 0.908 -28.343 1.00 63.88 93 ALA A CA 1
ATOM 730 C C . ALA A 1 93 ? -0.036 -0.078 -29.376 1.00 63.88 93 ALA A C 1
ATOM 732 O O . ALA A 1 93 ? -0.379 -1.259 -29.399 1.00 63.88 93 ALA A O 1
ATOM 733 N N . LYS A 1 94 ? 0.867 0.405 -30.234 1.00 65.38 94 LYS A N 1
ATOM 734 C CA . LYS A 1 94 ? 1.609 -0.472 -31.147 1.00 65.38 94 LYS A CA 1
ATOM 735 C C . LYS A 1 94 ? 2.507 -1.403 -30.335 1.00 65.38 94 LYS A C 1
ATOM 737 O O . LYS A 1 94 ? 3.197 -0.945 -29.425 1.00 65.38 94 LYS A O 1
ATOM 742 N N . GLN A 1 95 ? 2.524 -2.682 -30.704 1.00 68.50 95 GLN A N 1
ATOM 743 C CA . GLN A 1 95 ? 3.437 -3.671 -30.138 1.00 68.50 95 GLN A CA 1
ATOM 744 C C . GLN A 1 95 ? 4.886 -3.183 -30.284 1.00 68.50 95 GLN A C 1
ATOM 746 O O . GLN A 1 95 ? 5.305 -2.769 -31.366 1.00 68.50 95 GLN A O 1
ATOM 751 N N . ILE A 1 96 ? 5.621 -3.178 -29.170 1.00 71.06 96 ILE A N 1
ATOM 752 C CA . ILE A 1 96 ? 7.030 -2.789 -29.121 1.00 71.06 96 ILE A CA 1
ATOM 753 C C . ILE A 1 96 ? 7.863 -4.062 -29.198 1.00 71.06 96 ILE A C 1
ATOM 755 O O . ILE A 1 96 ? 7.685 -4.974 -28.391 1.00 71.06 96 ILE A O 1
ATOM 759 N N . GLU A 1 97 ? 8.803 -4.099 -30.133 1.00 77.75 97 GLU A N 1
ATOM 760 C CA . GLU A 1 97 ? 9.704 -5.233 -30.321 1.00 77.75 97 GLU A CA 1
ATOM 761 C C . GLU A 1 97 ? 11.164 -4.815 -30.166 1.00 77.75 97 GLU A C 1
ATOM 763 O O . GLU A 1 97 ? 11.552 -3.680 -30.471 1.00 77.75 97 GLU A O 1
ATOM 768 N N . ILE A 1 98 ? 11.998 -5.752 -29.708 1.00 79.25 98 ILE A N 1
ATOM 769 C CA . ILE A 1 98 ? 13.449 -5.574 -29.696 1.00 79.25 98 ILE A CA 1
ATOM 770 C C . ILE A 1 98 ? 13.944 -5.725 -31.130 1.00 79.25 98 ILE A C 1
ATOM 772 O O . ILE A 1 98 ? 14.070 -6.829 -31.647 1.00 79.25 98 ILE A O 1
ATOM 776 N N . ALA A 1 99 ? 14.270 -4.604 -31.760 1.00 79.56 99 ALA A N 1
ATOM 777 C CA . ALA A 1 99 ? 14.785 -4.603 -33.120 1.00 79.56 99 ALA A CA 1
ATOM 778 C C . ALA A 1 99 ? 16.227 -5.113 -33.184 1.00 79.56 99 ALA A C 1
ATOM 780 O O . ALA A 1 99 ? 16.610 -5.800 -34.127 1.00 79.56 99 ALA A O 1
ATOM 781 N N . ARG A 1 100 ? 17.060 -4.746 -32.198 1.00 79.56 100 ARG A N 1
ATOM 782 C CA . ARG A 1 100 ? 18.468 -5.164 -32.158 1.00 79.56 100 ARG A CA 1
ATOM 783 C C . ARG A 1 100 ? 19.082 -5.011 -30.775 1.00 79.56 100 ARG A C 1
ATOM 785 O O . ARG A 1 100 ? 19.030 -3.924 -30.207 1.00 79.56 100 ARG A O 1
ATOM 792 N N . ILE A 1 101 ? 19.780 -6.037 -30.297 1.00 82.88 101 ILE A N 1
ATOM 793 C CA . ILE A 1 101 ? 20.666 -5.935 -29.130 1.00 82.88 101 ILE A CA 1
ATOM 794 C C . ILE A 1 101 ? 21.985 -5.282 -29.567 1.00 82.88 101 ILE A C 1
ATOM 796 O O . ILE A 1 101 ? 22.625 -5.735 -30.516 1.00 82.88 101 ILE A O 1
ATOM 800 N N . ARG A 1 102 ? 22.372 -4.188 -28.904 1.00 80.12 102 ARG A N 1
ATOM 801 C CA . ARG A 1 102 ? 23.614 -3.447 -29.169 1.00 80.12 102 ARG A CA 1
ATOM 802 C C . ARG A 1 102 ? 24.771 -3.918 -28.302 1.00 80.12 102 ARG A C 1
ATOM 804 O O . ARG A 1 102 ? 25.883 -4.022 -28.801 1.00 80.12 102 ARG A O 1
ATOM 811 N N . GLN A 1 103 ? 24.519 -4.148 -27.016 1.00 81.12 103 GLN A N 1
ATOM 812 C CA . GLN A 1 103 ? 25.583 -4.407 -26.053 1.00 81.12 103 GLN A CA 1
ATOM 813 C C . GLN A 1 103 ? 25.096 -5.298 -24.919 1.00 81.12 103 GLN A C 1
ATOM 815 O O . GLN A 1 103 ? 23.968 -5.151 -24.443 1.00 81.12 103 GLN A O 1
ATOM 820 N N . LEU A 1 104 ? 25.988 -6.181 -24.482 1.00 82.31 104 LEU A N 1
ATOM 821 C CA . LEU A 1 104 ? 25.858 -7.001 -23.291 1.00 82.31 104 LEU A CA 1
ATOM 822 C C . LEU A 1 104 ? 27.046 -6.679 -22.382 1.00 82.31 104 LEU A C 1
ATOM 824 O O . LEU A 1 104 ? 28.189 -6.799 -22.817 1.00 82.31 104 LEU A O 1
ATOM 828 N N . SER A 1 105 ? 26.794 -6.238 -21.155 1.00 80.31 105 SER A N 1
ATOM 829 C CA . SER A 1 105 ? 27.848 -5.922 -20.185 1.00 80.31 105 SER A CA 1
ATOM 830 C C . SER A 1 105 ? 27.546 -6.534 -18.818 1.00 80.31 105 SER A C 1
ATOM 832 O O . SER A 1 105 ? 26.383 -6.787 -18.515 1.00 80.31 105 SER A O 1
ATOM 834 N N . PRO A 1 106 ? 28.551 -6.797 -17.970 1.00 79.50 106 PRO A N 1
ATOM 835 C CA . PRO A 1 106 ? 28.313 -7.200 -16.586 1.00 79.50 106 PRO A CA 1
ATOM 836 C C . PRO A 1 106 ? 27.486 -6.150 -15.835 1.00 79.50 106 PRO A C 1
ATOM 838 O O . PRO A 1 106 ? 27.664 -4.942 -16.021 1.00 79.50 106 PRO A O 1
ATOM 841 N N . CYS A 1 107 ? 26.558 -6.589 -14.987 1.00 76.00 107 CYS A N 1
ATOM 842 C CA . CYS A 1 107 ? 25.807 -5.669 -14.147 1.00 76.00 107 CYS A CA 1
ATOM 843 C C . CYS A 1 107 ? 26.702 -5.149 -13.012 1.00 76.00 107 CYS A C 1
ATOM 845 O O . CYS A 1 107 ? 27.272 -5.923 -12.252 1.00 76.00 107 CYS A O 1
ATOM 847 N N . ILE A 1 108 ? 26.784 -3.822 -12.876 1.00 75.69 108 ILE A N 1
ATOM 848 C CA . ILE A 1 108 ? 27.645 -3.141 -11.890 1.00 75.69 108 ILE A CA 1
ATOM 849 C C . ILE A 1 108 ? 27.316 -3.553 -10.443 1.00 75.69 108 ILE A C 1
ATOM 851 O O . ILE A 1 108 ? 28.210 -3.636 -9.612 1.00 75.69 108 ILE A O 1
ATOM 855 N N . ALA A 1 109 ? 26.044 -3.829 -10.142 1.00 72.12 109 ALA A N 1
ATOM 856 C CA . ALA A 1 109 ? 25.602 -4.186 -8.793 1.00 72.12 109 ALA A CA 1
ATOM 857 C C . ALA A 1 109 ? 25.643 -5.698 -8.500 1.00 72.12 109 ALA A C 1
ATOM 859 O O . ALA A 1 109 ? 25.548 -6.093 -7.343 1.00 72.12 109 ALA A O 1
ATOM 860 N N . ASP A 1 110 ? 25.733 -6.544 -9.531 1.00 68.31 110 ASP A N 1
ATOM 861 C CA . ASP A 1 110 ? 25.686 -8.003 -9.399 1.00 68.31 110 ASP A CA 1
ATOM 862 C C . ASP A 1 110 ? 26.416 -8.650 -10.583 1.00 68.31 110 ASP A C 1
ATOM 864 O O . ASP A 1 110 ? 25.889 -8.724 -11.694 1.00 68.31 110 ASP A O 1
ATOM 868 N N . SER A 1 111 ? 27.632 -9.137 -10.340 1.00 75.69 111 SER A N 1
ATOM 869 C CA . SER A 1 111 ? 28.500 -9.722 -11.368 1.00 75.69 111 SER A CA 1
ATOM 870 C C . SER A 1 111 ? 27.973 -11.033 -11.956 1.00 75.69 111 SER A C 1
ATOM 872 O O . SER A 1 111 ? 28.453 -11.458 -13.006 1.00 75.69 111 SER A O 1
ATOM 874 N N . SER A 1 112 ? 26.966 -11.657 -11.333 1.00 80.94 112 SER A N 1
ATOM 875 C CA . SER A 1 112 ? 26.278 -12.830 -11.885 1.00 80.94 112 SER A CA 1
ATOM 876 C C . SER A 1 112 ? 25.219 -12.469 -12.934 1.00 80.94 112 SER A C 1
ATOM 878 O O . SER A 1 112 ? 24.676 -13.351 -13.602 1.00 80.94 112 SER A O 1
ATOM 880 N N . ARG A 1 113 ? 24.918 -11.174 -13.106 1.00 79.44 113 ARG A N 1
ATOM 881 C CA . ARG A 1 113 ? 23.901 -10.669 -14.036 1.00 79.44 113 ARG A CA 1
ATOM 882 C C . ARG A 1 113 ? 24.517 -9.855 -15.162 1.00 79.44 113 ARG A C 1
ATOM 884 O O . ARG A 1 113 ? 25.585 -9.262 -15.038 1.00 79.44 113 ARG A O 1
ATOM 891 N N . LEU A 1 114 ? 23.773 -9.768 -16.259 1.00 81.62 114 LEU A N 1
ATOM 892 C CA . LEU A 1 114 ? 24.154 -9.009 -17.442 1.00 81.62 114 LEU A CA 1
ATOM 893 C C . LEU A 1 114 ? 23.169 -7.861 -17.683 1.00 81.62 114 LEU A C 1
ATOM 895 O O . LEU A 1 114 ? 21.957 -8.008 -17.533 1.00 81.62 114 LEU A O 1
ATOM 899 N N . ARG A 1 115 ? 23.704 -6.711 -18.079 1.00 81.62 115 ARG A N 1
ATOM 900 C CA . ARG A 1 115 ? 22.976 -5.551 -18.581 1.00 81.62 115 ARG A CA 1
ATOM 901 C C . ARG A 1 115 ? 22.909 -5.639 -20.103 1.00 81.62 115 ARG A C 1
ATOM 903 O O . ARG A 1 115 ? 23.927 -5.826 -20.763 1.00 81.62 115 ARG A O 1
ATOM 910 N N . VAL A 1 116 ? 21.708 -5.475 -20.651 1.00 81.38 116 VAL A N 1
ATOM 911 C CA . VAL A 1 116 ? 21.448 -5.513 -22.096 1.00 81.38 116 VAL A CA 1
ATOM 912 C C . VAL A 1 116 ? 21.039 -4.122 -22.566 1.00 81.38 116 VAL A C 1
ATOM 914 O O . VAL A 1 116 ? 20.092 -3.546 -22.038 1.00 81.38 116 VAL A O 1
ATOM 917 N N . SER A 1 117 ? 21.724 -3.594 -23.580 1.00 79.19 117 SER A N 1
ATOM 918 C CA . SER A 1 117 ? 21.316 -2.376 -24.291 1.00 79.19 117 SER A CA 1
ATOM 919 C C . SER A 1 117 ? 20.773 -2.757 -25.659 1.00 79.19 117 SER A C 1
ATOM 921 O O . SER A 1 117 ? 21.466 -3.429 -26.424 1.00 79.19 117 SER A O 1
ATOM 923 N N . ALA A 1 118 ? 19.556 -2.332 -25.993 1.00 79.50 118 ALA A N 1
ATOM 924 C CA . ALA A 1 118 ? 18.896 -2.705 -27.239 1.00 79.50 118 ALA A CA 1
ATOM 925 C C . ALA A 1 118 ? 18.100 -1.545 -27.853 1.00 79.50 118 ALA A C 1
ATOM 927 O O . ALA A 1 118 ? 17.633 -0.650 -27.154 1.00 79.50 118 ALA A O 1
ATOM 928 N N . ASN A 1 119 ? 17.940 -1.579 -29.176 1.00 75.12 119 ASN A N 1
ATOM 929 C CA . ASN A 1 119 ? 17.012 -0.726 -29.908 1.00 75.12 119 ASN A CA 1
ATOM 930 C C . ASN A 1 119 ? 15.629 -1.362 -29.914 1.00 75.12 119 ASN A C 1
ATOM 932 O O . ASN A 1 119 ? 15.507 -2.556 -30.194 1.00 75.12 119 ASN A O 1
ATOM 936 N N . MET A 1 120 ? 14.602 -0.546 -29.710 1.00 78.88 120 MET A N 1
ATOM 937 C CA . MET A 1 120 ? 13.212 -0.964 -29.853 1.00 78.88 120 MET A CA 1
ATOM 938 C C . MET A 1 120 ? 12.579 -0.342 -31.096 1.00 78.88 120 MET A C 1
ATOM 940 O O . MET A 1 120 ? 12.995 0.731 -31.540 1.00 78.88 120 MET A O 1
ATOM 944 N N . THR A 1 121 ? 11.595 -1.031 -31.667 1.00 72.31 121 THR A N 1
ATOM 945 C CA . THR A 1 121 ? 10.760 -0.523 -32.761 1.00 72.31 121 THR A CA 1
ATOM 946 C C . THR A 1 121 ? 9.281 -0.650 -32.374 1.00 72.31 121 THR A C 1
ATOM 948 O O . THR A 1 121 ? 8.878 -1.732 -31.955 1.00 72.31 121 THR A O 1
ATOM 951 N N . PRO A 1 122 ? 8.474 0.424 -32.498 1.00 69.69 122 PRO A N 1
ATOM 952 C CA . PRO A 1 122 ? 8.877 1.777 -32.899 1.00 69.69 122 PRO A CA 1
ATOM 953 C C . PRO A 1 122 ? 9.816 2.443 -31.867 1.00 69.69 122 PRO A C 1
ATOM 955 O O . PRO A 1 122 ? 9.822 2.041 -30.702 1.00 69.69 122 PRO A O 1
ATOM 958 N N . PRO A 1 123 ? 10.631 3.443 -32.268 1.00 68.19 123 PRO A N 1
ATOM 959 C CA . PRO A 1 123 ? 11.461 4.195 -31.332 1.00 68.19 123 PRO A CA 1
ATOM 960 C C . PRO A 1 123 ? 10.606 4.741 -30.186 1.00 68.19 123 PRO A C 1
ATOM 962 O O . PRO A 1 123 ? 9.595 5.399 -30.426 1.00 68.19 123 PRO A O 1
ATOM 965 N N . LEU A 1 124 ? 11.018 4.475 -28.944 1.00 65.81 124 LEU A N 1
ATOM 966 C CA . LEU A 1 124 ? 10.189 4.723 -27.759 1.00 65.81 124 LEU A CA 1
ATOM 967 C C . LEU A 1 124 ? 9.854 6.202 -27.510 1.00 65.81 124 LEU A C 1
ATOM 969 O O . LEU A 1 124 ? 8.979 6.471 -26.696 1.00 65.81 124 LEU A O 1
ATOM 973 N N . GLY A 1 125 ? 10.499 7.144 -28.213 1.00 65.38 125 GLY A N 1
ATOM 974 C CA . GLY A 1 125 ? 10.102 8.555 -28.332 1.00 65.38 125 GLY A CA 1
ATOM 975 C C . GLY A 1 125 ? 9.464 9.176 -27.079 1.00 65.38 125 GLY A C 1
ATOM 976 O O . GLY A 1 125 ? 9.889 8.940 -25.951 1.00 65.38 125 GLY A O 1
ATOM 977 N N . GLY A 1 126 ? 8.401 9.963 -27.269 1.00 55.34 126 GLY A N 1
ATOM 978 C CA . GLY A 1 126 ? 7.616 10.541 -26.169 1.00 55.34 126 GLY A CA 1
ATOM 979 C C . GLY A 1 126 ? 6.816 9.524 -25.337 1.00 55.34 126 GLY A C 1
ATOM 980 O O . GLY A 1 126 ? 6.281 9.903 -24.300 1.00 55.34 126 GLY A O 1
ATOM 981 N N . ILE A 1 127 ? 6.755 8.249 -25.750 1.00 57.38 127 ILE A N 1
ATOM 982 C CA . ILE A 1 127 ? 6.056 7.160 -25.041 1.00 57.38 127 ILE A CA 1
ATOM 983 C C . ILE A 1 127 ? 6.818 6.755 -23.771 1.00 57.38 127 ILE A C 1
ATOM 985 O O . ILE A 1 127 ? 6.194 6.314 -22.810 1.00 57.38 127 ILE A O 1
ATOM 989 N N . LEU A 1 128 ? 8.132 7.005 -23.689 1.00 59.22 128 LEU A N 1
ATOM 990 C CA . LEU A 1 128 ? 8.885 6.840 -22.436 1.00 59.22 128 LEU A CA 1
ATOM 991 C C . LEU A 1 128 ? 8.285 7.646 -21.274 1.00 59.22 128 LEU A C 1
ATOM 993 O O . LEU A 1 128 ? 8.319 7.173 -20.143 1.00 59.22 128 LEU A O 1
ATOM 997 N N . LYS A 1 129 ? 7.662 8.804 -21.545 1.00 57.84 129 LYS A N 1
ATOM 998 C CA . LYS A 1 129 ? 6.956 9.589 -20.515 1.00 57.84 129 LYS A CA 1
ATOM 999 C C . LYS A 1 129 ? 5.747 8.851 -19.931 1.00 57.84 129 LYS A C 1
ATOM 1001 O O . LYS A 1 129 ? 5.397 9.079 -18.783 1.00 57.84 129 LYS A O 1
ATOM 1006 N N . LEU A 1 130 ? 5.116 7.960 -20.699 1.00 58.16 130 LEU A N 1
ATOM 1007 C CA . LEU A 1 130 ? 4.003 7.129 -20.223 1.00 58.16 130 LEU A CA 1
ATOM 1008 C C . LEU A 1 130 ? 4.484 5.948 -19.373 1.00 58.16 130 LEU A C 1
ATOM 1010 O O . LEU A 1 130 ? 3.724 5.441 -18.555 1.00 58.16 130 LEU A O 1
ATOM 1014 N N . LEU A 1 131 ? 5.734 5.514 -19.562 1.00 59.00 131 LEU A N 1
ATOM 1015 C CA . LEU A 1 131 ? 6.359 4.437 -18.789 1.00 59.00 131 LEU A CA 1
ATOM 1016 C C . LEU A 1 131 ? 7.117 4.957 -17.558 1.00 59.00 131 LEU A C 1
ATOM 1018 O O . LEU A 1 131 ? 7.428 4.175 -16.667 1.00 59.00 131 LEU A O 1
ATOM 1022 N N . GLU A 1 132 ? 7.382 6.261 -17.474 1.00 56.50 132 GLU A N 1
ATOM 1023 C CA . GLU A 1 132 ? 8.034 6.918 -16.333 1.00 56.50 132 GLU A CA 1
ATOM 1024 C C . GLU A 1 132 ? 7.391 6.591 -14.965 1.00 56.50 132 GLU A C 1
ATOM 1026 O O . GLU A 1 132 ? 8.139 6.330 -14.023 1.00 56.50 132 GLU A O 1
ATOM 1031 N N . PRO A 1 133 ? 6.053 6.465 -14.828 1.00 60.22 133 PRO A N 1
ATOM 1032 C CA . PRO A 1 133 ? 5.430 6.028 -13.575 1.00 60.22 133 PRO A CA 1
ATOM 1033 C C . PRO A 1 133 ? 5.762 4.583 -13.165 1.00 60.22 133 PRO A C 1
ATOM 1035 O O . PRO A 1 133 ? 5.698 4.258 -11.981 1.00 60.22 133 PRO A O 1
ATOM 1038 N N . LEU A 1 134 ? 6.112 3.708 -14.118 1.00 51.00 134 LEU A N 1
ATOM 1039 C CA . LEU A 1 134 ? 6.511 2.317 -13.847 1.00 51.00 134 LEU A CA 1
ATOM 1040 C C . LEU A 1 134 ? 7.957 2.219 -13.345 1.00 51.00 134 LEU A C 1
ATOM 1042 O O . LEU A 1 134 ? 8.332 1.228 -12.719 1.00 51.00 134 LEU A O 1
ATOM 1046 N N . PHE A 1 135 ? 8.753 3.257 -13.595 1.00 57.91 135 PHE A N 1
ATOM 1047 C CA . PHE A 1 135 ? 10.127 3.393 -13.132 1.00 57.91 135 PHE A CA 1
ATOM 1048 C C . PHE A 1 135 ? 10.232 4.640 -12.254 1.00 57.91 135 PHE A C 1
ATOM 1050 O O . PHE A 1 135 ? 10.874 5.612 -12.663 1.00 57.91 135 PHE A O 1
ATOM 1057 N N . PRO A 1 136 ? 9.588 4.653 -11.068 1.00 49.41 136 PRO A N 1
ATOM 1058 C CA . PRO A 1 136 ? 9.632 5.809 -10.191 1.00 49.41 136 PRO A CA 1
ATOM 1059 C C . PRO A 1 136 ? 11.095 6.154 -9.937 1.00 49.41 136 PRO A C 1
ATOM 1061 O O . PRO A 1 136 ? 11.850 5.350 -9.379 1.00 49.41 136 PRO A O 1
ATOM 1064 N N . ARG A 1 137 ? 11.506 7.341 -10.396 1.00 47.69 137 ARG A N 1
ATOM 1065 C CA . ARG A 1 137 ? 12.817 7.884 -10.066 1.00 47.69 137 ARG A CA 1
ATOM 1066 C C . ARG A 1 137 ? 12.849 7.959 -8.545 1.00 47.69 137 ARG A C 1
ATOM 1068 O O . ARG A 1 137 ? 12.090 8.723 -7.956 1.00 47.69 137 ARG A O 1
ATOM 1075 N N . LYS A 1 138 ? 13.686 7.145 -7.898 1.00 43.34 138 LYS A N 1
ATOM 1076 C CA . LYS A 1 138 ? 14.151 7.525 -6.567 1.00 43.34 138 LYS A CA 1
ATOM 1077 C C . LYS A 1 138 ? 14.806 8.887 -6.759 1.00 43.34 138 LYS A C 1
ATOM 1079 O O . LYS A 1 138 ? 15.671 9.006 -7.629 1.00 43.34 138 LYS A O 1
ATOM 1084 N N . GLU A 1 139 ? 14.355 9.895 -6.018 1.00 42.53 139 GLU A N 1
ATOM 1085 C CA . GLU A 1 139 ? 15.151 11.108 -5.852 1.00 42.53 139 GLU A CA 1
ATOM 1086 C C . GLU A 1 139 ? 16.572 10.653 -5.508 1.00 42.53 139 GLU A C 1
ATOM 1088 O O . GLU A 1 139 ? 16.738 9.762 -4.662 1.00 42.53 139 GLU A O 1
ATOM 1093 N N . PRO A 1 140 ? 17.589 11.122 -6.241 1.00 41.31 140 PRO A N 1
ATOM 1094 C CA . PRO A 1 140 ? 18.937 10.691 -5.964 1.00 41.31 140 PRO A CA 1
ATOM 1095 C C . PRO A 1 140 ? 19.302 11.213 -4.572 1.00 41.31 140 PRO A C 1
ATOM 1097 O O . PRO A 1 140 ? 19.536 12.400 -4.402 1.00 41.31 140 PRO A O 1
ATOM 1100 N N . GLU A 1 141 ? 19.473 10.317 -3.597 1.00 43.12 141 GLU A N 1
ATOM 1101 C CA . GLU A 1 141 ? 20.229 10.570 -2.349 1.00 43.12 141 GLU A CA 1
ATOM 1102 C C . GLU A 1 141 ? 21.723 10.897 -2.629 1.00 43.12 141 GLU A C 1
ATOM 1104 O O . GLU A 1 141 ? 22.577 10.796 -1.757 1.00 43.12 141 GLU A O 1
ATOM 1109 N N . TYR A 1 142 ? 22.060 11.260 -3.870 1.00 47.03 142 TYR A N 1
ATOM 1110 C CA . TYR A 1 142 ? 23.400 11.444 -4.411 1.00 47.03 142 TYR A CA 1
ATOM 1111 C C . TYR A 1 142 ? 23.603 12.853 -4.991 1.00 47.03 142 TYR A C 1
ATOM 1113 O O . TYR A 1 142 ? 24.502 13.030 -5.808 1.00 47.03 142 TYR A O 1
ATOM 1121 N N . GLU A 1 143 ? 22.807 13.857 -4.600 1.00 42.25 143 GLU A N 1
ATOM 1122 C CA . GLU A 1 143 ? 23.105 15.255 -4.970 1.00 42.25 143 GLU A CA 1
ATOM 1123 C C . GLU A 1 143 ? 24.449 15.745 -4.396 1.00 42.25 143 GLU A C 1
ATOM 1125 O O . GLU A 1 143 ? 25.081 16.597 -5.008 1.00 42.25 143 GLU A O 1
ATOM 1130 N N . ASP A 1 144 ? 24.960 15.135 -3.318 1.00 46.06 144 ASP A N 1
ATOM 1131 C CA . ASP A 1 144 ? 26.238 15.539 -2.704 1.00 46.06 144 ASP A CA 1
ATOM 1132 C C . ASP A 1 144 ? 27.471 14.742 -3.172 1.00 46.06 144 ASP A C 1
ATOM 1134 O O . ASP A 1 144 ? 28.604 15.111 -2.868 1.00 46.06 144 ASP A O 1
ATOM 1138 N N . ASN A 1 145 ? 27.311 13.665 -3.947 1.00 47.06 145 ASN A N 1
ATOM 1139 C CA . ASN A 1 145 ? 28.432 12.789 -4.319 1.00 47.06 145 ASN A CA 1
ATOM 1140 C C . ASN A 1 145 ? 28.995 13.115 -5.712 1.00 47.06 145 ASN A C 1
ATOM 1142 O O . ASN A 1 145 ? 29.119 12.243 -6.577 1.00 47.06 145 ASN A O 1
ATOM 1146 N N . HIS A 1 146 ? 29.388 14.373 -5.920 1.00 49.06 146 HIS A N 1
ATOM 1147 C CA . HIS A 1 146 ? 30.109 14.798 -7.127 1.00 49.06 146 HIS A CA 1
ATOM 1148 C C . HIS A 1 146 ? 31.434 14.036 -7.336 1.00 49.06 146 HIS A C 1
ATOM 1150 O O . HIS A 1 146 ? 31.855 13.850 -8.476 1.00 49.06 146 HIS A O 1
ATOM 1156 N N . GLU A 1 147 ? 32.049 13.513 -6.270 1.00 47.09 147 GLU A N 1
ATOM 1157 C CA . GLU A 1 147 ? 33.285 12.722 -6.362 1.00 47.09 147 GLU A CA 1
ATOM 1158 C C . GLU A 1 147 ? 33.080 11.349 -7.030 1.00 47.09 147 GLU A C 1
ATOM 1160 O O . GLU A 1 147 ? 33.950 10.879 -7.763 1.00 47.09 147 GLU A O 1
ATOM 1165 N N . HIS A 1 148 ? 31.914 10.712 -6.865 1.00 45.38 148 HIS A N 1
ATOM 1166 C CA . HIS A 1 148 ? 31.652 9.389 -7.450 1.00 45.38 148 HIS A CA 1
ATOM 1167 C C . HIS A 1 148 ? 31.285 9.432 -8.938 1.00 45.38 148 HIS A C 1
ATOM 1169 O O . HIS A 1 148 ? 31.504 8.449 -9.651 1.00 45.38 148 HIS A O 1
ATOM 1175 N N . LEU A 1 149 ? 30.756 10.556 -9.429 1.00 44.59 149 LEU A N 1
ATOM 1176 C CA . LEU A 1 149 ? 30.458 10.730 -10.854 1.00 44.59 149 LEU A CA 1
ATOM 1177 C C . LEU A 1 149 ? 31.733 10.890 -11.690 1.00 44.59 149 LEU A C 1
ATOM 1179 O O . LEU A 1 149 ? 31.773 10.413 -12.823 1.00 44.59 149 LEU A O 1
ATOM 1183 N N . GLN A 1 150 ? 32.787 11.481 -11.119 1.00 43.53 150 GLN A N 1
ATOM 1184 C CA . GLN A 1 150 ? 34.075 11.637 -11.797 1.00 43.53 150 GLN A CA 1
ATOM 1185 C C . GLN A 1 150 ? 34.742 10.275 -12.060 1.00 43.53 150 GLN A C 1
ATOM 1187 O O . GLN A 1 150 ? 35.220 10.021 -13.161 1.00 43.53 150 GLN A O 1
ATOM 1192 N N . ILE A 1 151 ? 34.656 9.346 -11.100 1.00 46.53 151 ILE A N 1
ATOM 1193 C CA . ILE A 1 151 ? 35.227 7.992 -11.220 1.00 46.53 151 ILE A CA 1
ATOM 1194 C C . ILE A 1 151 ? 34.564 7.185 -12.352 1.00 46.53 151 ILE A C 1
ATOM 1196 O O . ILE A 1 151 ? 35.210 6.351 -12.983 1.00 46.53 151 ILE A O 1
ATOM 1200 N N . LEU A 1 152 ? 33.280 7.429 -12.640 1.00 40.09 152 LEU A N 1
ATOM 1201 C CA . LEU A 1 152 ? 32.571 6.763 -13.739 1.00 40.09 152 LEU A CA 1
ATOM 1202 C C . LEU A 1 152 ? 32.896 7.360 -15.113 1.00 40.09 152 LEU A C 1
ATOM 1204 O O . LEU A 1 152 ? 32.809 6.637 -16.102 1.00 40.09 152 LEU A O 1
ATOM 1208 N N . ALA A 1 153 ? 33.264 8.641 -15.184 1.00 44.91 153 ALA A N 1
ATOM 1209 C CA . ALA A 1 153 ? 33.690 9.278 -16.429 1.00 44.91 153 ALA A CA 1
ATOM 1210 C C . ALA A 1 153 ? 35.107 8.847 -16.842 1.00 44.91 153 ALA A C 1
ATOM 1212 O O . ALA A 1 153 ? 35.375 8.734 -18.031 1.00 44.91 153 ALA A O 1
ATOM 1213 N N . ASP A 1 154 ? 35.972 8.535 -15.874 1.00 40.22 154 ASP A N 1
ATOM 1214 C CA . ASP A 1 154 ? 37.351 8.103 -16.133 1.00 40.22 154 ASP A CA 1
ATOM 1215 C C . ASP A 1 154 ? 37.469 6.608 -16.512 1.00 40.22 154 ASP A C 1
ATOM 1217 O O . ASP A 1 154 ? 38.554 6.141 -16.862 1.00 40.22 154 ASP A O 1
ATOM 1221 N N . TYR A 1 155 ? 36.371 5.840 -16.447 1.00 41.31 155 TYR A N 1
ATOM 1222 C CA . TYR A 1 155 ? 36.337 4.400 -16.763 1.00 41.31 155 TYR A CA 1
ATOM 1223 C C . TYR A 1 155 ? 35.571 4.053 -18.058 1.00 41.31 155 TYR A C 1
ATOM 1225 O O . TYR A 1 155 ? 35.351 2.873 -18.348 1.00 41.31 155 TYR A O 1
ATOM 1233 N N . ILE A 1 156 ? 35.150 5.056 -18.835 1.00 40.88 156 ILE A N 1
ATOM 1234 C CA . ILE A 1 156 ? 34.557 4.905 -20.179 1.00 40.88 156 ILE A CA 1
ATOM 1235 C C . ILE A 1 156 ? 35.544 5.454 -21.206 1.00 40.88 156 ILE A C 1
ATOM 1237 O O . ILE A 1 156 ? 35.715 4.786 -22.251 1.00 40.88 156 ILE A O 1
#

Organism: NCBI:txid1434120